Protein AF-A0A5K1A4P6-F1 (afdb_monomer_lite)

InterPro domains:
  IPR007369 Peptidase A22B, signal peptide peptidase [PF04258] (1-47)
  IPR007369 Peptidase A22B, signal peptide peptidase [PTHR12174] (1-46)

Structure (mmCIF, N/CA/C/O backbone):
data_AF-A0A5K1A4P6-F1
#
_entry.id   AF-A0A5K1A4P6-F1
#
loop_
_atom_site.group_PDB
_atom_site.id
_atom_site.type_symbol
_atom_site.label_atom_id
_atom_site.label_alt_id
_atom_site.label_comp_id
_atom_site.label_asym_id
_atom_site.label_entity_id
_atom_site.label_seq_id
_atom_site.pdbx_PDB_ins_code
_atom_site.Cartn_x
_atom_site.Cartn_y
_atom_site.Cartn_z
_atom_site.occupancy
_atom_site.B_iso_or_equiv
_atom_site.auth_seq_id
_atom_site.auth_comp_id
_atom_site.auth_asym_id
_atom_site.auth_atom_id
_atom_site.pdbx_PDB_model_num
ATOM 1 N N . VAL A 1 1 ? 4.848 3.103 30.371 1.00 40.84 1 VAL A N 1
ATOM 2 C CA . VAL A 1 1 ? 4.484 3.257 28.943 1.00 40.84 1 VAL A CA 1
ATOM 3 C C . VAL A 1 1 ? 3.658 4.528 28.822 1.00 40.84 1 VAL A C 1
ATOM 5 O O . VAL A 1 1 ? 2.739 4.699 29.617 1.00 40.84 1 VAL A O 1
ATOM 8 N N . ALA A 1 2 ? 4.052 5.479 27.975 1.00 42.56 2 ALA A N 1
ATOM 9 C CA . ALA A 1 2 ? 3.360 6.764 27.890 1.00 42.56 2 ALA A CA 1
ATOM 10 C C . ALA A 1 2 ? 1.942 6.547 27.338 1.00 42.56 2 ALA A C 1
ATOM 12 O O . ALA A 1 2 ? 1.773 6.038 26.232 1.00 42.56 2 ALA A O 1
ATOM 13 N N . ARG A 1 3 ? 0.924 6.887 28.134 1.00 57.78 3 ARG A N 1
ATOM 14 C CA . ARG A 1 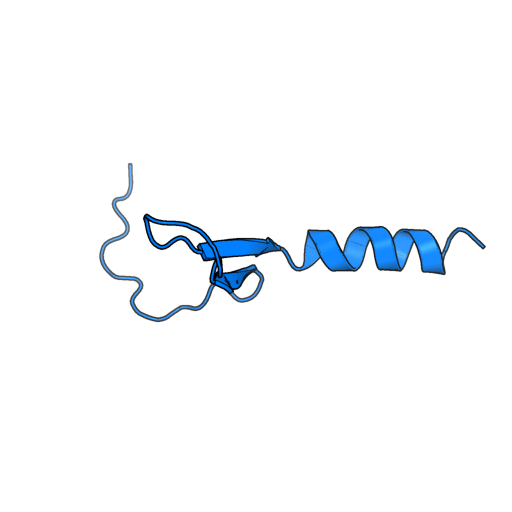3 ? -0.466 6.972 27.679 1.00 57.78 3 ARG A CA 1
ATOM 15 C C . ARG A 1 3 ? -0.627 8.328 26.995 1.00 57.78 3 ARG A C 1
ATOM 17 O O . ARG A 1 3 ? -0.670 9.346 27.677 1.00 57.78 3 ARG A O 1
ATOM 24 N N . GLY A 1 4 ? -0.655 8.326 25.664 1.00 51.25 4 GLY A N 1
ATOM 25 C CA . GLY A 1 4 ? -1.002 9.492 24.855 1.00 51.25 4 GLY A CA 1
ATOM 26 C C . GLY A 1 4 ? -2.486 9.802 25.008 1.00 51.25 4 GLY A C 1
ATOM 27 O O . GLY A 1 4 ? -3.323 9.273 24.284 1.00 51.25 4 GLY A O 1
ATOM 28 N N . ASP A 1 5 ? -2.793 10.610 26.011 1.00 54.00 5 ASP A N 1
ATOM 29 C CA . ASP A 1 5 ? -4.077 11.263 26.206 1.00 54.00 5 ASP A CA 1
ATOM 30 C C . ASP A 1 5 ? -4.199 12.390 25.156 1.00 54.00 5 ASP A C 1
ATOM 32 O O . ASP A 1 5 ? -3.316 13.238 25.057 1.00 54.00 5 ASP A O 1
ATOM 36 N N . LYS A 1 6 ? -5.287 12.388 24.373 1.00 49.72 6 LYS A N 1
ATOM 37 C CA . LYS A 1 6 ? -5.787 13.524 23.561 1.00 49.72 6 LYS A CA 1
ATOM 38 C C . LYS A 1 6 ? -4.940 14.033 22.371 1.00 49.72 6 LYS A C 1
ATOM 40 O O . LYS A 1 6 ? -4.659 15.224 22.293 1.00 49.72 6 LYS A O 1
ATOM 45 N N . SER A 1 7 ? -4.718 13.218 21.336 1.00 54.53 7 SER A N 1
ATOM 46 C CA . SER A 1 7 ? -4.552 13.759 19.964 1.00 54.53 7 SER A CA 1
ATOM 47 C C . SER A 1 7 ? -5.886 13.728 19.220 1.00 54.53 7 SER A C 1
ATOM 49 O O . SER A 1 7 ? -6.139 12.880 18.367 1.00 54.53 7 SER A O 1
ATOM 51 N N . GLY A 1 8 ? -6.778 14.647 19.587 1.00 48.97 8 GLY A N 1
ATOM 52 C CA . GLY A 1 8 ? -7.915 14.988 18.745 1.00 48.97 8 GLY A CA 1
ATOM 53 C C . GLY A 1 8 ? -7.419 15.731 17.504 1.00 48.97 8 GLY A C 1
ATOM 54 O O . GLY A 1 8 ? -6.887 16.824 17.626 1.00 48.97 8 GLY A O 1
ATOM 55 N N . GLY A 1 9 ? -7.602 15.143 16.322 1.00 58.38 9 GLY A N 1
ATOM 56 C CA . GLY A 1 9 ? -7.570 15.883 15.054 1.00 58.38 9 GLY A CA 1
ATOM 57 C C . GLY A 1 9 ? -6.256 15.912 14.272 1.00 58.38 9 GLY A C 1
ATOM 58 O O . GLY A 1 9 ? -6.265 16.404 13.150 1.00 58.38 9 GLY A O 1
ATOM 59 N N . GLU A 1 10 ? -5.162 15.340 14.773 1.00 57.03 10 GLU A N 1
ATOM 60 C CA . GLU A 1 10 ? -3.944 15.177 13.969 1.00 57.03 10 GLU A CA 1
ATOM 61 C C . GLU A 1 10 ? -4.170 13.990 13.016 1.00 57.03 10 GLU A C 1
ATOM 63 O O . GLU A 1 10 ? -3.905 12.832 13.351 1.00 57.03 10 GLU A O 1
ATOM 68 N N . SER A 1 11 ? -4.764 14.245 11.845 1.00 58.84 11 SER A N 1
ATOM 69 C CA . SER A 1 11 ? -4.805 13.265 10.759 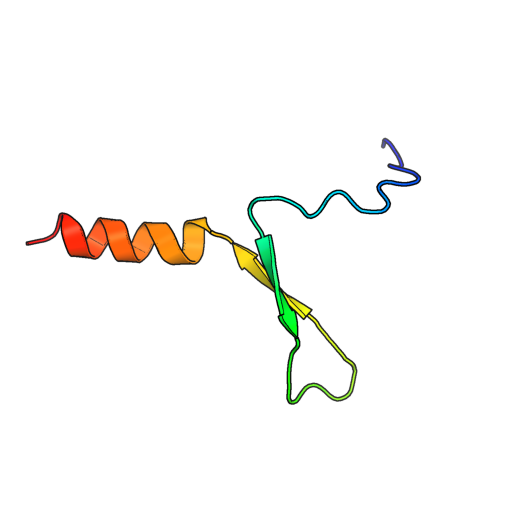1.00 58.84 11 SER A CA 1
ATOM 70 C C . SER A 1 11 ? -3.375 12.801 10.527 1.00 58.84 11 SER A C 1
ATOM 72 O O . SER A 1 11 ? -2.553 13.616 10.115 1.00 58.84 11 SER A O 1
ATOM 74 N N . ILE A 1 12 ? -3.063 11.534 10.825 1.00 65.00 12 ILE A N 1
ATOM 75 C CA . ILE A 1 12 ? -1.749 10.963 10.521 1.00 65.00 12 ILE A CA 1
ATOM 76 C C . ILE A 1 12 ? -1.517 11.258 9.036 1.00 65.00 12 ILE A C 1
ATOM 78 O O . ILE A 1 12 ? -2.236 10.697 8.205 1.00 65.00 12 ILE A O 1
ATOM 82 N N . PRO A 1 13 ? -0.579 12.156 8.684 1.00 60.81 13 PRO A N 1
ATOM 83 C CA . PRO A 1 13 ? -0.570 12.784 7.363 1.00 60.81 13 PRO A CA 1
ATOM 84 C C . PRO A 1 13 ? -0.278 11.784 6.236 1.00 60.81 13 PRO A C 1
ATOM 86 O O . PRO A 1 13 ? -0.435 12.097 5.064 1.00 60.81 13 PRO A O 1
ATOM 89 N N . MET A 1 14 ? 0.122 10.562 6.597 1.00 73.00 14 MET A N 1
ATOM 90 C CA . MET A 1 14 ? 0.547 9.497 5.697 1.00 73.00 14 MET A CA 1
ATOM 91 C C . MET A 1 14 ? -0.393 8.278 5.692 1.00 73.00 14 MET A C 1
ATOM 93 O O . MET A 1 14 ? -0.010 7.221 5.196 1.00 73.00 14 MET A O 1
ATOM 97 N N . VAL A 1 15 ? -1.597 8.374 6.269 1.00 76.50 15 VAL A N 1
ATOM 98 C CA . VAL A 1 15 ? -2.558 7.258 6.284 1.00 76.50 15 VAL A CA 1
ATOM 99 C C . VAL A 1 15 ? -3.932 7.721 5.809 1.00 76.50 15 VAL A C 1
ATOM 101 O O . VAL A 1 15 ? -4.631 8.456 6.507 1.00 76.50 15 VAL A O 1
ATOM 104 N N . LEU A 1 16 ? -4.350 7.243 4.634 1.00 82.31 16 LEU A N 1
ATOM 105 C CA . LEU A 1 16 ? -5.704 7.436 4.127 1.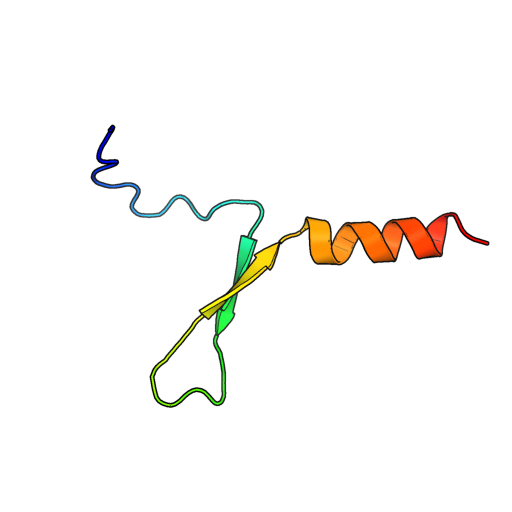00 82.31 16 LEU A CA 1
ATOM 106 C C . LEU A 1 16 ? -6.655 6.465 4.835 1.00 82.31 16 LEU A C 1
ATOM 108 O O . LEU A 1 16 ? -6.417 5.257 4.877 1.00 82.31 16 LEU A O 1
ATOM 112 N N . ARG A 1 17 ? -7.753 6.990 5.384 1.00 79.25 17 ARG A N 1
ATOM 113 C CA . ARG A 1 17 ? -8.805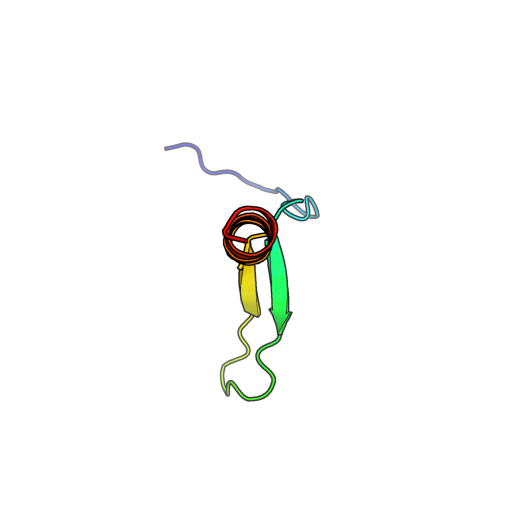 6.189 6.021 1.00 79.25 17 ARG A CA 1
ATOM 114 C C . ARG A 1 17 ? -9.928 5.959 5.022 1.00 79.25 17 ARG A C 1
ATOM 116 O O . ARG A 1 17 ? -10.670 6.885 4.712 1.00 79.25 17 ARG A O 1
ATOM 123 N N . ILE A 1 18 ? -10.062 4.734 4.532 1.00 81.12 18 ILE A N 1
ATOM 124 C CA . ILE A 1 18 ? -11.125 4.357 3.598 1.00 81.12 18 ILE A CA 1
ATOM 125 C C . ILE A 1 18 ? -12.225 3.643 4.392 1.00 81.12 18 ILE A C 1
ATOM 127 O O . ILE A 1 18 ? -11.929 2.641 5.052 1.00 81.12 18 ILE A O 1
ATOM 131 N N . PRO A 1 19 ? -13.479 4.127 4.377 1.00 79.81 19 PRO A N 1
ATOM 132 C CA . PRO A 1 19 ? -14.573 3.429 5.040 1.00 79.81 19 PRO A CA 1
ATOM 133 C C . PRO A 1 19 ? -14.815 2.078 4.361 1.00 79.81 19 PRO A C 1
ATOM 135 O O . PRO A 1 19 ? -14.828 1.971 3.134 1.00 79.81 19 PRO A O 1
ATOM 138 N N . ARG A 1 20 ? -15.011 1.025 5.156 1.00 84.00 20 ARG A N 1
ATOM 139 C CA . ARG A 1 20 ? -15.400 -0.280 4.620 1.00 84.00 20 ARG A CA 1
ATOM 140 C C . ARG A 1 20 ? -16.889 -0.251 4.289 1.00 84.00 20 ARG A C 1
ATOM 142 O O . ARG A 1 20 ? -17.722 -0.296 5.187 1.00 84.00 20 ARG A O 1
ATOM 149 N N . PHE A 1 21 ? -17.218 -0.188 3.001 1.00 76.12 21 PHE A N 1
ATOM 150 C CA . PHE A 1 21 ? -18.603 -0.070 2.525 1.00 76.12 21 PHE A CA 1
ATOM 151 C C . PHE A 1 21 ? -19.498 -1.287 2.835 1.00 76.12 21 PHE A C 1
ATOM 153 O O . PHE A 1 21 ? -20.716 -1.148 2.823 1.00 76.12 21 PHE A O 1
ATOM 160 N N . PHE A 1 22 ? -18.921 -2.457 3.137 1.00 77.00 22 PHE A N 1
ATOM 161 C CA . PHE A 1 22 ? -19.656 -3.719 3.332 1.00 77.00 22 PHE A CA 1
ATOM 162 C C . PHE A 1 22 ? -19.285 -4.458 4.627 1.00 77.00 22 PHE A C 1
ATOM 164 O O . PHE A 1 22 ? -19.315 -5.685 4.666 1.00 77.00 22 PHE A O 1
ATOM 171 N N . ASP A 1 23 ? -18.903 -3.739 5.685 1.00 74.94 23 ASP A N 1
ATOM 172 C CA . ASP A 1 23 ? -18.524 -4.362 6.960 1.00 74.94 23 ASP A CA 1
ATOM 173 C C . ASP A 1 23 ? -19.623 -4.136 8.027 1.00 74.94 23 ASP A C 1
ATOM 175 O O . ASP A 1 23 ? -19.883 -2.977 8.370 1.00 74.94 23 ASP A O 1
ATOM 179 N N . PRO A 1 24 ? -20.280 -5.191 8.564 1.00 74.94 24 PRO A N 1
ATOM 180 C CA . PRO A 1 24 ? -21.407 -5.075 9.505 1.00 74.94 24 PRO A CA 1
ATOM 181 C C . PRO A 1 24 ? -21.086 -4.328 10.804 1.00 74.94 24 PRO A C 1
ATOM 183 O O . PRO A 1 24 ? -21.987 -3.821 11.467 1.00 74.94 24 PRO A O 1
ATOM 186 N N . TRP A 1 25 ? -19.807 -4.267 11.176 1.00 79.62 25 TRP A N 1
ATOM 187 C CA . TRP A 1 25 ? -19.338 -3.645 12.415 1.00 79.62 25 TRP A CA 1
ATOM 188 C C . TRP A 1 25 ? -18.780 -2.234 12.230 1.00 79.62 25 TRP A C 1
ATOM 190 O O . TRP A 1 25 ? -18.361 -1.629 13.213 1.00 79.62 25 TRP A O 1
ATOM 200 N N . GLY A 1 26 ? -18.798 -1.699 11.003 1.00 73.25 26 GLY A N 1
ATOM 201 C CA . GLY A 1 26 ? -18.315 -0.351 10.714 1.00 73.25 26 GLY A CA 1
ATOM 202 C C . GLY A 1 26 ? -16.820 -0.204 11.005 1.00 73.25 26 GLY A C 1
ATOM 203 O O . GLY A 1 26 ? -16.407 0.166 12.100 1.00 73.25 26 GLY A O 1
ATOM 204 N N . GLY A 1 27 ? -15.991 -0.475 9.998 1.00 81.88 27 GLY A N 1
ATOM 205 C CA . GLY A 1 27 ? -14.537 -0.353 10.090 1.00 81.88 27 GLY A CA 1
ATOM 206 C C . GLY A 1 27 ? -13.966 0.661 9.104 1.00 81.88 27 GLY A C 1
ATOM 207 O O . GLY A 1 27 ? -14.551 0.942 8.058 1.00 81.88 27 GLY A O 1
ATOM 208 N N . TYR A 1 28 ? -12.772 1.162 9.412 1.00 81.00 28 TYR A N 1
ATOM 209 C CA . TYR A 1 28 ? -11.945 1.903 8.463 1.00 81.00 28 TYR A CA 1
ATOM 210 C C . TYR A 1 28 ? -10.746 1.045 8.077 1.00 81.00 28 TYR A C 1
ATOM 212 O O . TYR A 1 28 ? -10.077 0.469 8.936 1.00 81.00 28 TYR A O 1
ATOM 220 N N . ASN A 1 29 ? -10.462 0.979 6.783 1.00 80.75 29 ASN A N 1
ATOM 221 C CA . ASN A 1 29 ? -9.166 0.539 6.300 1.00 80.75 29 ASN A CA 1
ATOM 222 C C . ASN A 1 29 ? -8.188 1.705 6.392 1.00 80.75 29 ASN A C 1
ATOM 224 O O . ASN A 1 29 ? -8.511 2.830 6.011 1.00 80.75 29 ASN A O 1
ATOM 228 N N . LEU A 1 30 ? -7.005 1.421 6.918 1.00 86.06 30 LEU A N 1
ATOM 229 C CA . LEU A 1 30 ? -5.883 2.344 6.954 1.00 86.06 30 LEU A CA 1
ATOM 230 C C . LEU A 1 30 ? -4.972 1.975 5.786 1.00 86.06 30 LEU A C 1
ATOM 232 O O . LEU A 1 30 ? -4.478 0.853 5.746 1.00 86.06 30 LEU A O 1
ATOM 236 N N . VAL A 1 31 ? -4.791 2.887 4.837 1.00 87.31 31 VAL A N 1
ATOM 237 C CA . VAL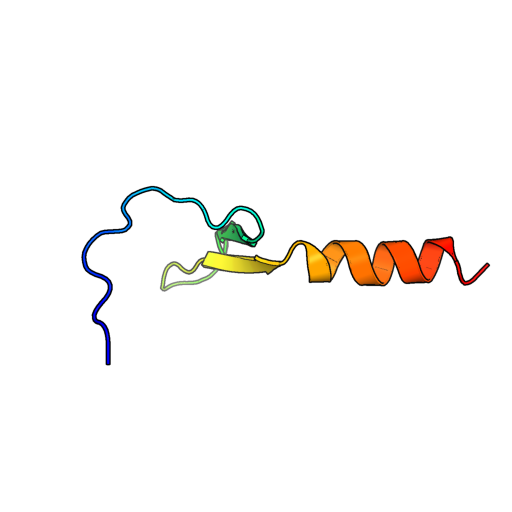 A 1 31 ? -3.904 2.700 3.682 1.00 87.31 31 VAL A CA 1
ATOM 238 C C . VAL A 1 31 ? -2.739 3.666 3.804 1.00 87.31 31 VAL A C 1
ATOM 240 O O . VAL A 1 31 ? -2.952 4.873 3.940 1.00 87.31 31 VAL A O 1
ATOM 243 N N . GLY A 1 32 ? -1.513 3.146 3.772 1.00 89.19 32 GLY A N 1
ATOM 244 C CA . GLY A 1 32 ? -0.310 3.962 3.820 1.00 89.19 32 GLY A CA 1
ATOM 245 C C . GLY A 1 32 ? 0.014 4.557 2.454 1.00 89.19 32 GLY A C 1
ATOM 246 O O . GLY A 1 32 ? -0.138 3.907 1.423 1.00 89.19 32 GLY A O 1
ATOM 247 N N . PHE A 1 33 ? 0.537 5.782 2.426 1.00 86.94 33 PHE A N 1
ATOM 248 C CA . PHE A 1 33 ? 1.042 6.367 1.177 1.00 86.94 33 PHE A CA 1
ATOM 249 C C . PHE A 1 33 ? 2.176 5.528 0.551 1.00 86.94 33 PHE A C 1
ATOM 251 O O . PHE A 1 33 ? 2.299 5.464 -0.670 1.00 86.94 33 PHE A O 1
ATOM 258 N N . GLY A 1 34 ? 2.957 4.822 1.378 1.00 88.62 34 GLY A N 1
ATOM 259 C CA . GLY A 1 34 ? 3.992 3.885 0.930 1.00 88.62 34 GLY A CA 1
ATOM 260 C C . GLY A 1 34 ? 3.452 2.690 0.137 1.00 88.62 34 GLY A C 1
ATOM 261 O O . GLY A 1 34 ? 4.095 2.282 -0.826 1.00 88.62 34 GLY A O 1
ATOM 262 N N . ASP A 1 35 ? 2.252 2.199 0.468 1.00 86.81 35 ASP A N 1
ATOM 263 C CA . ASP A 1 35 ? 1.608 1.080 -0.241 1.00 86.81 35 ASP A CA 1
ATOM 264 C C . ASP A 1 35 ? 1.252 1.458 -1.687 1.00 86.81 35 ASP A C 1
ATOM 266 O O . ASP A 1 35 ? 1.188 0.602 -2.565 1.00 86.81 35 ASP A O 1
ATOM 270 N N . VAL A 1 36 ? 1.047 2.755 -1.942 1.00 87.50 36 VAL A N 1
ATOM 271 C CA . VAL A 1 36 ? 0.743 3.312 -3.267 1.00 87.50 36 VAL A CA 1
ATOM 272 C C . VAL A 1 36 ? 2.020 3.741 -3.993 1.00 87.50 36 VAL A C 1
ATOM 274 O O . VAL A 1 36 ? 2.186 3.456 -5.178 1.00 87.50 36 VAL A O 1
ATOM 277 N N . LEU A 1 37 ? 2.942 4.409 -3.292 1.00 88.81 37 LEU A N 1
ATOM 278 C CA . LEU A 1 37 ? 4.189 4.898 -3.880 1.00 88.81 37 LEU A CA 1
ATOM 279 C C . LEU A 1 37 ? 5.128 3.776 -4.311 1.00 88.81 37 LEU A C 1
ATOM 281 O O . LEU A 1 37 ? 5.699 3.850 -5.393 1.00 88.81 37 LEU A O 1
ATOM 285 N N . PHE A 1 38 ? 5.327 2.762 -3.471 1.00 89.81 38 PHE A N 1
ATOM 286 C CA . PHE A 1 38 ? 6.316 1.718 -3.721 1.00 89.81 38 PHE A CA 1
ATOM 287 C C . PHE A 1 38 ? 6.074 0.944 -5.032 1.00 89.81 38 PHE A C 1
ATOM 289 O O . PHE A 1 38 ? 7.003 0.870 -5.839 1.00 89.81 38 PHE A O 1
ATOM 296 N N . PRO A 1 39 ? 4.858 0.434 -5.327 1.00 90.75 39 PRO A N 1
ATOM 297 C CA . PRO A 1 39 ? 4.596 -0.196 -6.620 1.00 90.75 39 PRO A CA 1
ATOM 298 C C . PRO A 1 39 ? 4.670 0.801 -7.785 1.00 90.75 39 PRO A C 1
ATOM 300 O O . PRO A 1 39 ? 5.135 0.432 -8.859 1.00 90.75 39 PRO A O 1
ATOM 303 N N . GLY A 1 40 ? 4.270 2.064 -7.587 1.00 91.56 40 GLY A N 1
ATOM 304 C CA . GLY A 1 40 ? 4.360 3.099 -8.624 1.00 91.56 40 GLY A CA 1
ATOM 305 C C . GLY A 1 40 ? 5.803 3.406 -9.031 1.00 91.56 40 GLY A C 1
ATOM 306 O O . GLY A 1 40 ? 6.113 3.466 -10.218 1.00 91.56 40 GLY A O 1
ATOM 307 N N . LEU A 1 41 ? 6.693 3.525 -8.044 1.00 93.19 41 LEU A N 1
ATOM 308 C CA . LEU A 1 41 ? 8.126 3.721 -8.257 1.00 93.19 41 LEU A CA 1
ATOM 309 C C . LEU A 1 41 ? 8.777 2.482 -8.885 1.00 93.19 41 LEU A C 1
ATOM 311 O O . LEU A 1 41 ? 9.602 2.612 -9.785 1.00 93.19 41 LEU A O 1
ATOM 315 N N . LEU A 1 42 ? 8.390 1.278 -8.450 1.00 93.12 42 LEU A N 1
ATOM 316 C CA . LEU A 1 42 ? 8.886 0.037 -9.044 1.00 93.12 42 LEU A CA 1
ATOM 317 C C . LEU A 1 42 ? 8.558 -0.019 -10.540 1.00 93.12 42 LEU A C 1
ATOM 319 O O . LEU A 1 42 ? 9.446 -0.263 -11.346 1.00 93.12 42 LEU A O 1
ATOM 323 N N . VAL A 1 43 ? 7.309 0.267 -10.920 1.00 93.38 43 VAL A N 1
ATOM 324 C CA . VAL A 1 43 ? 6.891 0.286 -12.329 1.00 93.38 43 VAL A CA 1
ATOM 325 C C . VAL A 1 43 ? 7.598 1.395 -13.112 1.00 93.38 43 VAL A C 1
ATOM 327 O O . VAL A 1 43 ? 7.981 1.162 -14.251 1.00 93.38 43 VAL A O 1
ATOM 330 N N . SER A 1 44 ? 7.826 2.580 -12.536 1.00 93.62 44 SER A N 1
ATOM 331 C CA . SER A 1 44 ? 8.466 3.685 -13.267 1.00 93.62 44 SER A CA 1
ATOM 332 C C . SER A 1 44 ? 9.951 3.469 -13.575 1.00 93.62 44 SER A C 1
ATOM 334 O O . SER A 1 44 ? 10.455 4.077 -14.513 1.00 93.62 44 SER A O 1
ATOM 336 N N . PHE A 1 45 ? 10.653 2.648 -12.786 1.00 92.12 45 PHE A N 1
ATOM 337 C CA . PHE A 1 45 ? 12.099 2.408 -12.923 1.00 92.12 45 PHE A CA 1
ATOM 338 C C . PHE A 1 45 ? 12.461 0.982 -13.370 1.00 92.12 45 PHE A C 1
ATOM 340 O O . PHE A 1 45 ? 13.642 0.681 -13.519 1.00 92.12 45 PHE A O 1
ATOM 347 N N . ALA A 1 46 ? 11.475 0.101 -13.563 1.00 89.00 46 ALA A N 1
ATOM 348 C CA . ALA A 1 46 ? 11.686 -1.269 -14.038 1.00 89.00 46 ALA A CA 1
ATOM 349 C C . ALA A 1 46 ? 11.562 -1.431 -15.569 1.00 89.00 46 ALA A C 1
ATOM 351 O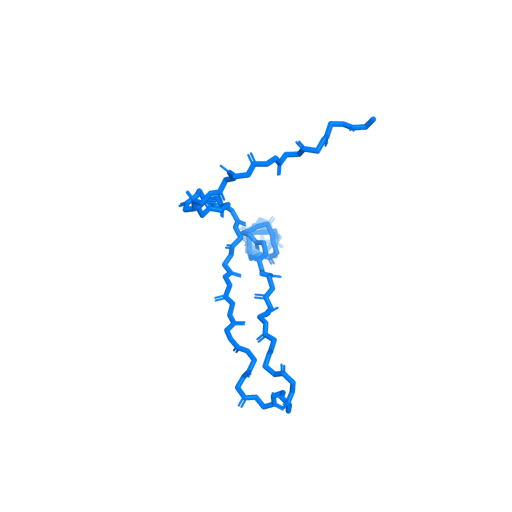 O . ALA A 1 46 ? 11.609 -2.566 -16.048 1.00 89.00 46 ALA A O 1
ATOM 352 N N . PHE A 1 47 ? 11.401 -0.330 -16.315 1.00 67.56 47 PHE A N 1
ATOM 353 C CA . PHE A 1 47 ? 11.437 -0.299 -17.783 1.00 67.56 47 PHE A CA 1
ATOM 354 C C . PHE A 1 47 ? 12.798 0.153 -18.310 1.00 67.56 47 PHE A C 1
ATOM 356 O O . PHE A 1 47 ? 13.360 1.116 -17.740 1.00 67.56 47 PHE A O 1
#

Radius of gyration: 15.83 Å; chains: 1; bounding box: 34×21×47 Å

Foldseek 3Di:
DDDPDDPDPPPVPFWDWDWDPPDPVTGTDTDGVCNVVVVVVCVVPVD

Secondary structure (DSSP, 8-state):
--------S---TTEEEEE-TT-TT--EEEEEHHHHHHHHHHHHH--

Organism: NCBI:txid210225

Sequence (47 aa):
VARGDKSGGESIPMVLRIPRFFDPWGGYNLVGFGDVLFPGLLVSFAF

pLDDT: mean 75.54, std 15.08, range [40.84, 93.62]